Protein AF-A0A931YVM3-F1 (afdb_monomer_lite)

Secondary structure (DSSP, 8-state):
--------PPPP------STTHHHHHHHHHHHHHTT--HHHHHHHHHHHHHHHHH-TTS-HHHHHHHHHHHHHHHTT----------PPP-

pLDDT: mean 88.61, std 12.61, range [49.84, 97.62]

Foldseek 3Di:
DDDDDDDDDDDDDDDDDDPVCPVVLVVLCVVCVVVVHDSVRSVVVVVVLVVVCVVPVVDDSVNVVVVVVVVVCVVVVVDDDDDDDDPDPDD

Radius of gyration: 20.49 Å; chains: 1; bounding box: 49×57×48 Å

Sequence (91 aa):
MPATVKKKQLTPVPVRFGREERGLFRLLQARATASDRSLSGQLKHYARLAIIAEDNPDLPLSMIHGILEAKAELRAGLGQPYQWGVIEPPA

Structure (mmCIF, N/CA/C/O backbone):
data_AF-A0A931YVM3-F1
#
_entry.id   AF-A0A931YVM3-F1
#
loop_
_atom_site.group_PDB
_atom_site.id
_atom_site.type_symbol
_atom_site.label_atom_id
_atom_site.label_alt_id
_atom_site.label_comp_id
_atom_site.label_asym_id
_atom_site.label_entity_id
_atom_site.label_seq_id
_atom_site.pdbx_PDB_ins_code
_atom_site.Cartn_x
_atom_site.Cartn_y
_atom_site.Cartn_z
_atom_site.occupancy
_atom_site.B_iso_or_equiv
_atom_site.auth_seq_id
_atom_site.auth_comp_id
_atom_site.auth_asym_id
_atom_site.auth_atom_id
_atom_site.pdbx_PDB_model_num
ATOM 1 N N . MET A 1 1 ? -0.262 37.405 12.819 1.00 49.84 1 MET A N 1
ATOM 2 C CA . MET A 1 1 ? 0.548 37.225 11.593 1.00 49.84 1 MET A CA 1
ATOM 3 C C . MET A 1 1 ? 0.486 35.758 11.192 1.00 49.84 1 MET A C 1
ATOM 5 O O . MET A 1 1 ? 0.735 34.936 12.067 1.00 49.84 1 MET A O 1
ATOM 9 N N . PRO A 1 2 ? 0.103 35.388 9.957 1.00 53.56 2 PRO A N 1
ATOM 10 C CA . PRO A 1 2 ? 0.079 33.982 9.567 1.00 53.56 2 PRO A CA 1
ATOM 11 C C . PRO A 1 2 ? 1.516 33.463 9.424 1.00 53.56 2 PRO A C 1
ATOM 13 O O . PRO A 1 2 ? 2.320 34.027 8.685 1.00 53.56 2 PRO A O 1
ATOM 16 N N . ALA A 1 3 ? 1.847 32.411 10.171 1.00 56.03 3 ALA A N 1
ATOM 17 C CA . ALA A 1 3 ? 3.147 31.758 10.110 1.00 56.03 3 ALA A CA 1
ATOM 18 C C . ALA A 1 3 ? 3.328 31.067 8.749 1.00 56.03 3 ALA A C 1
ATOM 20 O O . ALA A 1 3 ? 2.551 30.190 8.370 1.00 56.03 3 ALA A O 1
ATOM 21 N N . THR A 1 4 ? 4.365 31.454 8.009 1.00 55.66 4 THR A N 1
ATOM 22 C CA . THR A 1 4 ? 4.739 30.837 6.735 1.00 55.66 4 THR A CA 1
ATOM 23 C C . THR A 1 4 ? 5.170 29.389 6.975 1.00 55.66 4 THR A C 1
ATOM 25 O O . THR A 1 4 ? 6.265 29.126 7.475 1.00 55.66 4 THR A O 1
ATOM 28 N N . VAL A 1 5 ? 4.313 28.427 6.628 1.00 61.50 5 VAL A N 1
ATOM 29 C CA . VAL A 1 5 ? 4.630 26.995 6.712 1.00 61.50 5 VAL A CA 1
ATOM 30 C C . VAL A 1 5 ? 5.751 26.689 5.716 1.00 61.50 5 VAL A C 1
ATOM 32 O O . VAL A 1 5 ? 5.543 26.700 4.502 1.00 61.50 5 VAL A O 1
ATOM 35 N N . LYS A 1 6 ? 6.965 26.430 6.220 1.00 55.06 6 LYS A N 1
ATOM 36 C CA . LYS A 1 6 ? 8.102 25.993 5.398 1.00 55.06 6 LYS A CA 1
ATOM 37 C C . LYS A 1 6 ? 7.732 24.674 4.712 1.00 55.06 6 LYS A C 1
ATOM 39 O O . LYS A 1 6 ? 7.604 23.643 5.370 1.00 55.06 6 LYS A O 1
ATOM 44 N N . LYS A 1 7 ? 7.544 24.702 3.389 1.00 60.06 7 LYS A N 1
ATOM 45 C CA . LYS A 1 7 ? 7.283 23.498 2.587 1.00 60.06 7 LYS A CA 1
ATOM 46 C C . LYS A 1 7 ? 8.457 22.529 2.763 1.00 60.06 7 LYS A C 1
ATOM 48 O O . LYS A 1 7 ? 9.593 22.868 2.443 1.00 60.06 7 LYS A O 1
ATOM 53 N N . LYS A 1 8 ? 8.178 21.341 3.305 1.00 59.62 8 LYS A N 1
ATOM 54 C CA . LYS A 1 8 ? 9.165 20.279 3.550 1.00 59.62 8 LYS A CA 1
ATOM 55 C C . LYS A 1 8 ? 9.821 19.908 2.213 1.00 59.62 8 LYS A C 1
ATOM 57 O O . LYS A 1 8 ? 9.127 19.447 1.308 1.00 59.62 8 LYS A O 1
ATOM 62 N N . GLN A 1 9 ? 11.122 20.166 2.064 1.00 66.19 9 GLN A N 1
ATOM 63 C CA . GLN A 1 9 ? 11.873 19.827 0.850 1.00 66.19 9 GLN A CA 1
ATOM 64 C C . GLN A 1 9 ? 11.812 18.312 0.621 1.00 66.19 9 GLN A C 1
ATOM 66 O O . GLN A 1 9 ? 12.174 17.525 1.493 1.00 66.19 9 GLN A O 1
ATOM 71 N N . LEU A 1 10 ? 11.294 17.909 -0.537 1.00 72.50 10 LEU A N 1
ATOM 72 C CA . LEU A 1 10 ? 11.206 16.513 -0.954 1.00 72.50 10 LEU A CA 1
ATOM 73 C C . LEU A 1 10 ? 12.498 16.142 -1.681 1.00 72.50 10 LEU A C 1
ATOM 75 O O . LEU A 1 10 ? 12.826 16.774 -2.682 1.00 72.50 10 LEU A O 1
ATOM 79 N N . THR A 1 11 ? 13.202 15.109 -1.221 1.00 77.19 11 THR A N 1
ATOM 80 C CA . THR A 1 11 ? 14.363 14.567 -1.939 1.00 77.19 11 THR A CA 1
ATOM 81 C C . THR A 1 11 ? 13.876 13.795 -3.172 1.00 77.19 11 THR A C 1
ATOM 83 O O . THR A 1 11 ? 13.145 12.810 -3.013 1.00 77.19 11 THR A O 1
ATOM 86 N N . PRO A 1 12 ? 14.213 14.219 -4.405 1.00 79.62 12 PRO A N 1
ATOM 87 C CA . PRO A 1 12 ? 13.802 13.501 -5.603 1.00 79.62 12 PRO A CA 1
ATOM 88 C C . PRO A 1 12 ? 14.621 12.213 -5.737 1.00 79.62 12 PRO A C 1
ATOM 90 O O . PRO A 1 12 ? 15.845 12.256 -5.822 1.00 79.62 12 PRO A O 1
ATOM 93 N N . VAL A 1 13 ? 13.940 11.066 -5.772 1.00 85.56 13 VAL A N 1
ATOM 94 C CA . VAL A 1 13 ? 14.565 9.759 -6.021 1.00 85.56 13 VAL A CA 1
ATOM 95 C C . VAL A 1 13 ? 14.182 9.309 -7.432 1.00 85.56 13 VAL A C 1
ATOM 97 O O . VAL A 1 13 ? 13.008 9.005 -7.665 1.00 85.56 13 VAL A O 1
ATOM 100 N N . PRO A 1 14 ? 15.120 9.306 -8.396 1.00 87.00 14 PRO A N 1
ATOM 101 C CA . PRO A 1 14 ? 14.837 8.847 -9.748 1.00 87.00 14 PRO A CA 1
ATOM 102 C C . PRO A 1 14 ? 14.738 7.318 -9.782 1.00 87.00 14 PRO A C 1
ATOM 104 O O . PRO A 1 14 ? 15.636 6.621 -9.319 1.00 87.00 14 PRO A O 1
ATOM 107 N N . VAL A 1 15 ? 13.664 6.800 -10.378 1.00 90.38 15 VAL A N 1
ATOM 108 C CA . VAL A 1 15 ? 13.471 5.364 -10.629 1.00 90.38 15 VAL A CA 1
ATOM 109 C C . VAL A 1 15 ? 13.579 5.130 -12.130 1.00 90.38 15 VAL A C 1
ATOM 111 O O . VAL A 1 15 ? 12.918 5.814 -12.913 1.00 90.38 15 VAL A O 1
ATOM 114 N N . ARG A 1 16 ? 14.449 4.204 -12.536 1.00 92.19 16 ARG A N 1
ATOM 115 C CA . ARG A 1 16 ? 14.701 3.879 -13.945 1.00 92.19 16 ARG A CA 1
ATOM 116 C C . ARG A 1 16 ? 14.008 2.567 -14.291 1.00 92.19 16 ARG A C 1
ATOM 118 O O . ARG A 1 16 ? 14.096 1.626 -13.518 1.00 92.19 16 ARG A O 1
ATOM 125 N N . PHE A 1 17 ? 13.373 2.526 -15.457 1.00 92.00 17 PHE A N 1
ATOM 126 C CA . PHE A 1 17 ? 12.789 1.314 -16.026 1.00 92.00 17 PHE A CA 1
ATOM 127 C C . PHE A 1 17 ? 13.608 0.903 -17.249 1.00 92.00 17 PHE A C 1
ATOM 129 O O . PHE A 1 17 ? 13.827 1.709 -18.159 1.00 92.00 17 PHE A O 1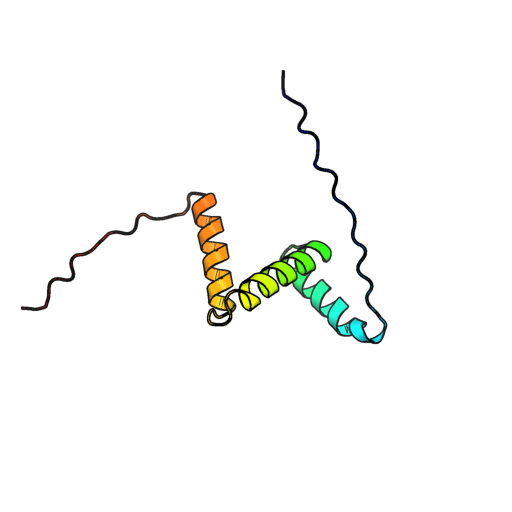
ATOM 136 N N . GLY A 1 18 ? 14.087 -0.336 -17.252 1.00 92.81 18 GLY A N 1
ATOM 137 C CA . GLY A 1 18 ? 14.817 -0.940 -18.355 1.00 92.81 18 GLY A CA 1
ATOM 138 C C . GLY A 1 18 ? 13.925 -1.269 -19.554 1.00 92.81 18 GLY A C 1
ATOM 139 O O . GLY A 1 18 ? 12.705 -1.089 -19.549 1.00 92.81 18 GLY A O 1
ATOM 140 N N . ARG A 1 19 ? 14.543 -1.782 -20.627 1.00 92.00 19 ARG A N 1
ATOM 141 C CA . ARG A 1 19 ? 13.806 -2.187 -21.840 1.00 92.00 19 ARG A CA 1
ATOM 142 C C . ARG A 1 19 ? 12.843 -3.348 -21.582 1.00 92.00 19 ARG A C 1
ATOM 144 O O . ARG A 1 19 ? 11.783 -3.378 -22.202 1.00 92.00 19 ARG A O 1
ATOM 151 N 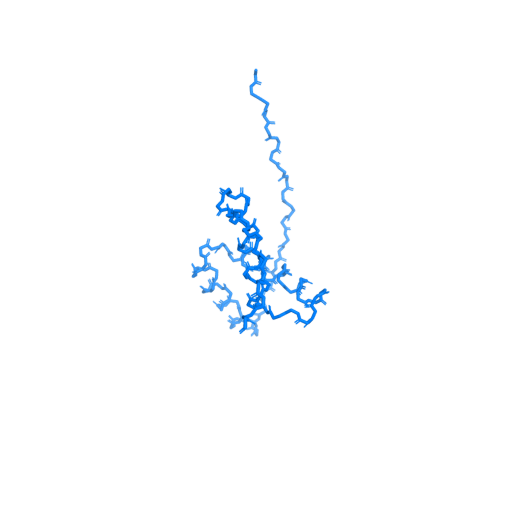N . GLU A 1 20 ? 13.193 -4.251 -20.676 1.00 94.31 20 GLU A N 1
ATOM 152 C CA . GLU A 1 20 ? 12.400 -5.447 -20.365 1.00 94.31 20 GLU A CA 1
ATOM 153 C C . GLU A 1 20 ? 11.192 -5.126 -19.474 1.00 94.31 20 GLU A C 1
ATOM 155 O O . GLU A 1 20 ? 10.128 -5.722 -19.596 1.00 94.31 20 GLU A O 1
ATOM 160 N N . GLU A 1 21 ? 11.295 -4.071 -18.668 1.00 93.88 21 GLU A N 1
ATOM 161 C CA . GLU A 1 21 ? 10.252 -3.641 -17.733 1.00 93.88 21 GLU A CA 1
ATOM 162 C C . GLU A 1 21 ? 9.215 -2.711 -18.382 1.00 93.88 21 GLU A C 1
ATOM 164 O O . GLU A 1 21 ? 8.337 -2.179 -17.703 1.00 93.88 21 GLU A O 1
ATOM 169 N N . ARG A 1 22 ? 9.268 -2.506 -19.707 1.00 93.50 22 ARG A N 1
ATOM 170 C CA . ARG A 1 22 ? 8.310 -1.647 -20.430 1.00 93.50 22 ARG A CA 1
ATOM 171 C C . ARG A 1 22 ? 6.858 -2.048 -20.176 1.00 93.50 22 ARG A C 1
ATOM 173 O O . ARG A 1 22 ? 5.998 -1.173 -20.083 1.00 93.50 22 ARG A O 1
ATOM 180 N N . GLY A 1 23 ? 6.589 -3.352 -20.076 1.00 96.00 23 GLY A N 1
ATOM 181 C CA . GLY A 1 23 ? 5.261 -3.869 -19.744 1.00 96.00 23 GLY A CA 1
ATOM 182 C C . GLY A 1 23 ? 4.812 -3.420 -18.354 1.00 96.00 23 GLY A C 1
ATOM 183 O O . GLY A 1 23 ? 3.735 -2.842 -18.210 1.00 96.00 23 GLY A O 1
ATOM 184 N N . LEU A 1 24 ? 5.680 -3.595 -17.353 1.00 95.00 24 LEU A N 1
ATOM 185 C CA . LEU A 1 24 ? 5.435 -3.159 -15.979 1.00 95.00 24 LEU A CA 1
ATOM 186 C C . LEU A 1 24 ? 5.230 -1.642 -15.893 1.00 95.00 24 LEU A C 1
ATOM 188 O O . LEU A 1 24 ? 4.281 -1.188 -15.260 1.00 95.00 24 LEU A O 1
ATOM 192 N N . PHE A 1 25 ? 6.067 -0.856 -16.572 1.00 96.00 25 PHE A N 1
ATOM 193 C CA . PHE A 1 25 ? 5.942 0.600 -16.612 1.00 96.00 25 PHE A CA 1
ATOM 194 C C . PHE A 1 25 ? 4.572 1.044 -17.144 1.00 96.00 25 PHE A C 1
ATOM 196 O O . PHE A 1 25 ? 3.897 1.858 -16.512 1.00 96.00 25 PHE A O 1
ATOM 203 N N . ARG A 1 26 ? 4.124 0.475 -18.273 1.00 96.88 26 ARG A N 1
ATOM 204 C CA . ARG A 1 26 ? 2.802 0.779 -18.849 1.00 96.88 26 ARG A CA 1
ATOM 205 C C . ARG A 1 26 ? 1.666 0.373 -17.915 1.00 96.88 26 ARG A C 1
ATOM 207 O O . ARG A 1 26 ? 0.708 1.126 -17.763 1.00 96.88 26 ARG A O 1
ATOM 214 N N . LEU A 1 27 ? 1.783 -0.785 -17.266 1.00 97.12 27 LEU A N 1
ATOM 215 C CA . LEU A 1 27 ? 0.796 -1.254 -16.297 1.00 97.12 27 LEU A CA 1
ATOM 216 C C . LEU A 1 27 ? 0.704 -0.312 -15.090 1.00 97.12 27 LEU A C 1
ATOM 218 O O . LEU A 1 27 ? -0.397 0.061 -14.685 1.00 97.12 27 LEU A O 1
ATOM 222 N N . LEU A 1 28 ? 1.844 0.116 -14.540 1.00 96.81 28 LEU A N 1
ATOM 223 C CA . LEU A 1 28 ? 1.890 1.088 -13.448 1.00 96.81 28 LEU A CA 1
ATOM 224 C C . LEU A 1 28 ? 1.270 2.423 -13.858 1.00 96.81 28 LEU A C 1
ATOM 226 O O . LEU A 1 28 ? 0.519 2.999 -13.076 1.00 96.81 28 LEU A O 1
ATOM 230 N N . GLN A 1 29 ? 1.539 2.890 -15.079 1.00 96.44 29 GLN A N 1
ATOM 231 C CA . GLN A 1 29 ? 0.958 4.121 -15.608 1.00 96.44 29 GLN A CA 1
ATOM 232 C C . GLN A 1 29 ? -0.568 4.024 -15.712 1.00 96.44 29 GLN A C 1
ATOM 234 O O . GLN A 1 29 ? -1.261 4.895 -15.194 1.00 96.44 29 GLN A O 1
ATOM 239 N N . ALA A 1 30 ? -1.095 2.942 -16.293 1.00 97.62 30 ALA A N 1
ATOM 240 C CA . ALA A 1 30 ? -2.537 2.730 -16.414 1.00 97.62 30 ALA A CA 1
ATOM 241 C C . ALA A 1 30 ? -3.231 2.673 -15.043 1.00 97.62 30 ALA A C 1
ATOM 243 O O . ALA A 1 30 ? -4.259 3.315 -14.837 1.00 97.62 30 ALA A O 1
ATOM 244 N N . ARG A 1 31 ? -2.646 1.954 -14.075 1.00 97.06 3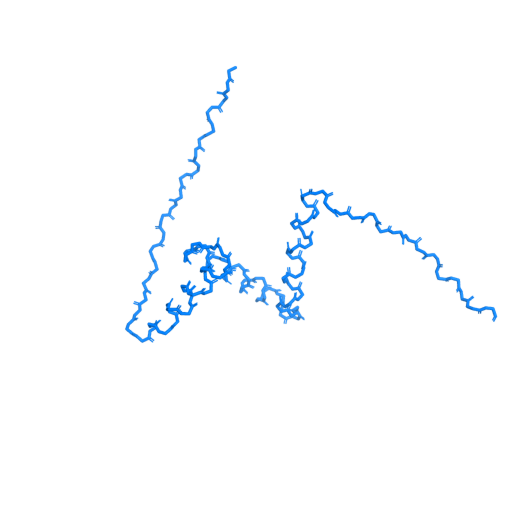1 ARG A N 1
ATOM 245 C CA . ARG A 1 31 ? -3.197 1.863 -12.714 1.00 97.06 31 ARG A CA 1
ATOM 246 C C . ARG A 1 31 ? -3.107 3.177 -11.945 1.00 97.06 31 ARG A C 1
ATOM 248 O O . ARG A 1 31 ? -4.004 3.469 -11.159 1.00 97.06 31 ARG A O 1
ATOM 255 N N . ALA A 1 32 ? -2.047 3.953 -12.163 1.00 96.88 32 ALA A N 1
ATOM 256 C CA . ALA A 1 32 ? -1.914 5.284 -11.586 1.00 96.88 32 ALA A CA 1
ATOM 257 C C . ALA A 1 32 ? -3.045 6.194 -12.084 1.00 96.88 32 ALA A C 1
ATOM 259 O O . ALA A 1 32 ? -3.744 6.780 -11.262 1.00 96.88 32 ALA A O 1
ATOM 260 N N . THR A 1 33 ? -3.291 6.218 -13.400 1.00 96.62 33 THR A N 1
ATOM 261 C CA . THR A 1 33 ? -4.409 6.957 -14.003 1.00 96.62 33 THR A CA 1
ATOM 262 C C . THR A 1 33 ? -5.760 6.494 -13.462 1.00 96.62 33 THR A C 1
ATOM 264 O O . THR A 1 33 ? -6.545 7.326 -13.035 1.00 96.62 33 THR A O 1
ATOM 267 N N . ALA A 1 34 ? -6.013 5.183 -13.403 1.00 97.06 34 ALA A N 1
ATOM 268 C CA . ALA A 1 34 ? -7.275 4.639 -12.891 1.00 97.06 34 ALA A CA 1
ATOM 269 C C . ALA A 1 34 ? -7.525 4.934 -11.399 1.00 97.06 34 ALA A C 1
ATOM 271 O O . ALA A 1 34 ? -8.657 4.845 -10.941 1.00 97.06 34 ALA A O 1
ATOM 272 N N . SER A 1 35 ? -6.473 5.247 -10.637 1.00 92.81 35 SER A N 1
ATOM 273 C CA . SER A 1 35 ? -6.558 5.553 -9.203 1.00 92.81 35 SER A CA 1
ATOM 274 C C . SER A 1 35 ? -6.432 7.050 -8.898 1.00 92.81 35 SER A C 1
ATOM 276 O O . SER A 1 35 ? -6.200 7.393 -7.739 1.00 92.81 35 SER A O 1
ATOM 278 N N . ASP A 1 36 ? -6.468 7.920 -9.915 1.00 96.06 36 ASP A N 1
ATOM 279 C CA . ASP A 1 36 ? -6.223 9.366 -9.798 1.00 96.06 36 ASP A CA 1
ATOM 280 C C . ASP A 1 36 ? -4.906 9.715 -9.071 1.00 96.06 36 ASP A C 1
ATOM 282 O O . ASP A 1 36 ? -4.808 10.654 -8.277 1.00 96.06 36 ASP A O 1
ATOM 286 N N . ARG A 1 37 ? -3.842 8.940 -9.332 1.00 92.62 37 ARG A N 1
ATOM 287 C CA . ARG A 1 37 ? -2.501 9.145 -8.759 1.00 92.62 37 ARG A CA 1
ATOM 288 C C . ARG A 1 37 ? -1.471 9.449 -9.837 1.00 92.62 37 ARG A C 1
ATOM 290 O O . ARG A 1 37 ? -1.536 8.969 -10.964 1.00 92.62 37 ARG A O 1
ATOM 297 N N . SER A 1 38 ? -0.430 10.190 -9.458 1.00 95.19 38 SER A N 1
ATOM 298 C CA . SER A 1 38 ? 0.787 10.262 -10.269 1.00 95.19 38 SER A CA 1
ATOM 299 C C . SER A 1 38 ? 1.504 8.907 -10.282 1.00 95.19 38 SER A C 1
ATOM 301 O O . SER A 1 38 ? 1.371 8.119 -9.344 1.00 95.19 38 SER A O 1
ATOM 303 N N . LEU A 1 39 ? 2.335 8.649 -11.297 1.00 94.50 39 LEU A N 1
ATOM 304 C CA . LEU A 1 39 ? 3.122 7.409 -11.376 1.00 94.50 39 LEU A CA 1
ATOM 305 C C . LEU A 1 39 ? 3.991 7.190 -10.124 1.00 94.50 39 LEU A C 1
ATOM 307 O O . LEU A 1 39 ? 4.032 6.096 -9.565 1.00 94.50 39 LEU A O 1
ATOM 311 N N . SER A 1 40 ? 4.652 8.247 -9.645 1.00 93.06 40 SER A N 1
ATOM 312 C CA . SER A 1 40 ? 5.452 8.190 -8.417 1.00 93.06 40 SER A CA 1
ATOM 313 C C . SER A 1 40 ? 4.588 7.982 -7.170 1.00 93.06 40 SER A C 1
ATOM 315 O O . SER A 1 40 ? 5.010 7.295 -6.240 1.00 93.06 40 SER A O 1
ATOM 317 N N . GLY A 1 41 ? 3.372 8.534 -7.146 1.00 94.12 41 GLY A N 1
ATOM 318 C CA . GLY A 1 41 ? 2.379 8.274 -6.107 1.00 94.12 41 GLY A CA 1
ATOM 319 C C . GLY A 1 41 ? 1.943 6.811 -6.082 1.00 94.12 41 GLY A C 1
ATOM 320 O O . GLY A 1 41 ? 1.906 6.209 -5.011 1.00 94.12 41 GLY A O 1
ATOM 321 N N . GLN A 1 42 ? 1.699 6.221 -7.252 1.00 96.00 42 GLN A N 1
ATOM 322 C CA . GLN A 1 42 ? 1.332 4.814 -7.380 1.00 96.00 42 GLN A CA 1
ATOM 323 C C . GLN A 1 42 ? 2.469 3.886 -6.943 1.00 96.00 42 GLN A C 1
ATOM 325 O O . GLN A 1 42 ? 2.228 2.927 -6.213 1.00 96.00 42 GLN A O 1
ATOM 330 N N . LEU A 1 43 ? 3.715 4.206 -7.301 1.00 95.31 43 LEU A N 1
ATOM 331 C CA . LEU A 1 43 ? 4.876 3.437 -6.854 1.00 95.31 43 LEU A CA 1
ATOM 332 C C . LEU A 1 43 ? 5.029 3.479 -5.327 1.00 95.31 43 LEU A C 1
ATOM 334 O O . LEU A 1 43 ? 5.199 2.445 -4.690 1.00 95.31 43 LEU A O 1
ATOM 338 N N . LYS A 1 44 ? 4.898 4.667 -4.720 1.00 94.50 44 LYS A N 1
ATOM 339 C CA . LYS A 1 44 ? 4.920 4.821 -3.255 1.00 94.50 44 LYS A CA 1
ATOM 340 C C . LYS A 1 44 ? 3.774 4.075 -2.578 1.00 94.50 44 LYS A C 1
ATOM 342 O O . LYS A 1 44 ? 3.962 3.543 -1.489 1.00 94.50 44 LYS A O 1
ATOM 347 N N . HIS A 1 45 ? 2.592 4.066 -3.190 1.00 94.81 45 HIS A N 1
ATOM 348 C CA . HIS A 1 45 ? 1.444 3.331 -2.676 1.00 94.81 45 HIS A CA 1
ATOM 349 C C . HIS A 1 45 ? 1.726 1.827 -2.645 1.00 94.81 45 HIS A C 1
ATOM 351 O O . HIS A 1 45 ? 1.570 1.217 -1.591 1.00 94.81 45 HIS A O 1
ATOM 357 N N . TYR A 1 46 ? 2.232 1.255 -3.742 1.00 95.75 46 TYR A N 1
ATOM 358 C CA . TYR A 1 46 ? 2.601 -0.160 -3.770 1.00 95.75 46 TYR A CA 1
ATOM 359 C C . TYR A 1 46 ? 3.755 -0.503 -2.837 1.00 95.75 46 TYR A C 1
ATOM 361 O O . TYR A 1 46 ? 3.663 -1.507 -2.144 1.00 95.75 46 TYR A O 1
ATOM 369 N N . ALA A 1 47 ? 4.779 0.345 -2.733 1.00 95.75 47 ALA A N 1
ATOM 370 C CA . ALA A 1 47 ? 5.863 0.132 -1.777 1.00 95.75 47 ALA A CA 1
ATOM 371 C C . ALA A 1 47 ? 5.350 0.093 -0.327 1.00 95.75 47 ALA A C 1
ATOM 373 O O . ALA A 1 47 ? 5.745 -0.772 0.444 1.00 95.75 47 ALA A O 1
ATOM 374 N N . ARG A 1 48 ? 4.425 0.990 0.047 1.00 95.56 48 ARG A N 1
ATOM 375 C CA . ARG A 1 48 ? 3.805 0.953 1.383 1.00 95.56 48 ARG A CA 1
ATOM 376 C C . ARG A 1 48 ? 2.999 -0.320 1.613 1.00 95.56 48 ARG A C 1
ATOM 378 O O . ARG A 1 48 ? 3.072 -0.865 2.704 1.00 95.56 48 ARG A O 1
ATOM 385 N N . LEU A 1 49 ? 2.228 -0.765 0.620 1.00 96.25 49 LEU A N 1
ATOM 386 C CA . LEU A 1 49 ? 1.459 -2.004 0.736 1.00 96.25 49 LEU A CA 1
ATOM 387 C C . LEU A 1 49 ? 2.366 -3.228 0.854 1.00 96.25 49 LEU A C 1
ATOM 389 O O . LEU A 1 49 ? 2.075 -4.089 1.671 1.00 96.25 49 LEU A O 1
ATOM 393 N N . ALA A 1 50 ? 3.456 -3.280 0.086 1.00 96.06 50 ALA A N 1
ATOM 394 C CA . ALA A 1 50 ? 4.43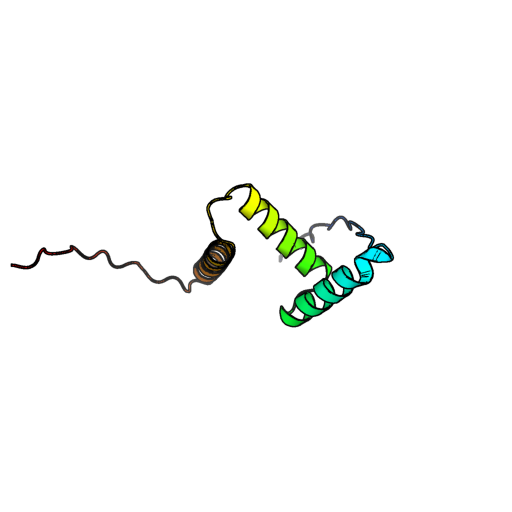5 -4.359 0.156 1.00 96.06 50 ALA A CA 1
ATOM 395 C C . ALA A 1 50 ? 5.050 -4.461 1.556 1.00 96.06 50 ALA A C 1
ATOM 397 O O . ALA A 1 50 ? 4.994 -5.528 2.145 1.00 96.06 50 ALA A O 1
ATOM 398 N N . ILE A 1 51 ? 5.508 -3.341 2.131 1.00 97.50 51 ILE A N 1
ATOM 399 C CA . ILE A 1 51 ? 6.058 -3.317 3.499 1.00 97.50 51 ILE A CA 1
ATOM 400 C C . ILE A 1 51 ? 5.023 -3.819 4.517 1.00 97.50 51 ILE A C 1
ATOM 402 O O . ILE A 1 51 ? 5.335 -4.666 5.341 1.00 97.50 51 ILE A O 1
ATOM 406 N N . ILE A 1 52 ? 3.770 -3.349 4.438 1.00 96.88 52 ILE A N 1
ATOM 407 C CA . ILE A 1 52 ? 2.715 -3.798 5.363 1.00 96.88 52 ILE A CA 1
ATOM 408 C C . ILE A 1 52 ? 2.443 -5.299 5.206 1.00 96.88 52 ILE A C 1
ATOM 410 O O . ILE A 1 52 ? 2.254 -5.979 6.208 1.00 96.88 52 ILE A O 1
ATOM 414 N N . ALA A 1 53 ? 2.407 -5.810 3.975 1.00 96.81 53 ALA A N 1
ATOM 415 C CA . ALA A 1 53 ? 2.169 -7.225 3.708 1.00 96.81 53 ALA A CA 1
ATOM 416 C C . ALA A 1 53 ? 3.353 -8.112 4.134 1.00 96.81 53 ALA A C 1
ATOM 418 O O . ALA A 1 53 ? 3.135 -9.215 4.617 1.00 96.81 53 ALA A O 1
ATOM 419 N N . GLU A 1 54 ? 4.591 -7.634 3.991 1.00 96.81 54 GLU A N 1
ATOM 420 C CA . GLU A 1 54 ? 5.792 -8.324 4.480 1.00 96.81 54 GLU A CA 1
ATOM 421 C C . GLU A 1 54 ? 5.811 -8.393 6.012 1.00 96.81 54 GLU A C 1
ATOM 423 O O . GLU A 1 54 ? 6.083 -9.453 6.572 1.00 96.81 54 GLU A O 1
ATOM 428 N N . ASP A 1 55 ? 5.453 -7.295 6.684 1.00 97.31 55 ASP A N 1
ATOM 429 C CA . ASP A 1 55 ? 5.356 -7.234 8.147 1.00 97.31 55 ASP A CA 1
ATOM 430 C C . ASP A 1 55 ? 4.171 -8.052 8.702 1.00 97.31 55 ASP A C 1
ATOM 432 O O . ASP A 1 55 ? 4.173 -8.424 9.875 1.00 97.31 55 ASP A O 1
ATOM 436 N N . ASN A 1 56 ? 3.141 -8.305 7.884 1.00 96.12 56 ASN A N 1
ATOM 437 C CA . ASN A 1 56 ? 1.890 -8.962 8.278 1.00 96.12 56 ASN A CA 1
ATOM 438 C C . ASN A 1 56 ? 1.464 -10.012 7.226 1.00 96.12 56 ASN A C 1
ATOM 440 O O . ASN A 1 56 ? 0.488 -9.798 6.496 1.00 96.12 56 ASN A O 1
ATOM 444 N N . PRO A 1 57 ? 2.194 -11.135 7.105 1.00 94.31 57 PRO A N 1
ATOM 445 C CA . PRO A 1 57 ? 2.031 -12.087 6.001 1.00 94.31 57 PRO A CA 1
ATOM 446 C C . PRO A 1 57 ? 0.705 -12.861 6.032 1.00 94.31 57 PRO A C 1
ATOM 448 O O . PRO A 1 57 ? 0.279 -13.413 5.019 1.00 94.31 57 PRO A O 1
ATOM 451 N N . ASP A 1 58 ? 0.057 -12.922 7.190 1.00 97.06 58 ASP A N 1
ATOM 452 C CA . ASP A 1 58 ? -1.233 -13.565 7.422 1.00 97.06 58 ASP A CA 1
ATOM 453 C C . ASP A 1 58 ? -2.422 -12.693 6.997 1.00 97.06 58 ASP A C 1
ATOM 455 O O . ASP A 1 58 ? -3.520 -13.215 6.794 1.00 97.06 58 ASP A O 1
ATOM 459 N N . LEU A 1 59 ? -2.216 -11.383 6.812 1.00 95.75 59 LEU A N 1
ATOM 460 C CA . LEU A 1 59 ? -3.265 -10.467 6.382 1.00 95.75 59 LEU A CA 1
ATOM 461 C C . LEU A 1 59 ? -3.385 -10.430 4.848 1.00 95.75 59 LEU A C 1
ATOM 463 O O . LEU A 1 59 ? -2.469 -9.978 4.156 1.00 95.75 59 LEU A O 1
ATOM 467 N N . PRO A 1 60 ? -4.550 -10.795 4.276 1.00 96.25 60 PRO A N 1
ATOM 468 C CA . PRO A 1 60 ? -4.787 -10.636 2.848 1.00 96.25 60 PRO A CA 1
ATOM 469 C C . PRO A 1 60 ? -4.746 -9.163 2.427 1.00 96.25 60 PRO A C 1
ATOM 471 O O . PRO A 1 60 ? -5.227 -8.280 3.140 1.00 96.25 60 PRO A O 1
ATOM 474 N N . LEU A 1 61 ? -4.277 -8.893 1.205 1.00 93.69 61 LEU A N 1
ATOM 475 C CA . LEU A 1 61 ? -4.224 -7.531 0.653 1.00 93.69 61 LEU A CA 1
ATOM 476 C C . LEU A 1 61 ? -5.575 -6.802 0.701 1.00 93.69 61 LEU A C 1
ATOM 478 O O . LEU A 1 61 ? -5.610 -5.604 0.975 1.00 93.69 61 LEU A O 1
ATOM 482 N N . SER A 1 62 ? -6.686 -7.504 0.462 1.00 95.94 62 SER A N 1
ATOM 483 C CA . SER A 1 62 ? -8.034 -6.930 0.565 1.00 95.94 62 SER A CA 1
ATOM 484 C C . SER A 1 62 ? -8.340 -6.416 1.974 1.00 95.94 62 SER A C 1
ATOM 486 O O . SER A 1 62 ? -8.894 -5.329 2.122 1.00 95.94 62 SER A O 1
ATOM 488 N N . MET A 1 63 ? -7.923 -7.152 3.007 1.00 97.00 63 MET A N 1
ATOM 489 C CA . MET A 1 63 ? -8.081 -6.748 4.401 1.00 97.00 63 MET A CA 1
ATOM 490 C C . MET A 1 63 ? -7.205 -5.536 4.726 1.00 97.00 63 MET A C 1
ATOM 492 O O . MET A 1 63 ? -7.686 -4.579 5.329 1.00 97.00 63 MET A O 1
ATOM 496 N N . ILE A 1 64 ? -5.949 -5.527 4.262 1.00 96.69 64 ILE A N 1
ATOM 497 C CA . ILE A 1 64 ? -5.048 -4.372 4.408 1.00 96.69 64 ILE A CA 1
ATOM 498 C C . ILE A 1 64 ? -5.684 -3.122 3.783 1.00 96.69 64 ILE A C 1
ATOM 500 O O . ILE A 1 64 ? -5.700 -2.060 4.407 1.00 96.69 64 ILE A O 1
ATOM 504 N N . HIS A 1 65 ? -6.246 -3.243 2.578 1.00 94.94 65 HIS A N 1
ATOM 505 C CA . HIS A 1 65 ? -6.955 -2.148 1.918 1.00 94.94 65 HIS A CA 1
ATOM 506 C C . HIS A 1 65 ? -8.137 -1.637 2.745 1.00 94.94 65 HIS A C 1
ATOM 508 O O . HIS A 1 65 ? -8.191 -0.436 3.012 1.00 94.94 65 HIS A O 1
ATOM 514 N N . GLY A 1 66 ? -9.014 -2.532 3.207 1.00 96.44 66 GLY A N 1
ATOM 515 C CA . GLY A 1 66 ? -10.166 -2.160 4.031 1.00 96.44 66 GLY A CA 1
ATOM 516 C C . GLY A 1 66 ? -9.761 -1.470 5.336 1.00 96.44 66 GLY A C 1
ATOM 517 O O . GLY A 1 66 ? -10.347 -0.462 5.713 1.00 96.44 66 GLY A O 1
ATOM 518 N N . ILE A 1 67 ? -8.693 -1.932 5.996 1.00 96.31 67 ILE A N 1
ATOM 519 C CA . ILE A 1 67 ? -8.167 -1.285 7.208 1.00 96.31 67 ILE A CA 1
ATOM 520 C C . ILE A 1 67 ? -7.649 0.126 6.900 1.00 96.31 67 ILE A C 1
ATOM 522 O O . ILE A 1 67 ? -7.869 1.056 7.678 1.00 96.31 67 ILE A O 1
ATOM 526 N N . LEU A 1 68 ? -6.930 0.314 5.790 1.00 95.50 68 LEU A N 1
ATOM 527 C CA . LEU A 1 68 ? -6.413 1.630 5.406 1.00 95.50 68 LEU A CA 1
ATOM 528 C C . LEU A 1 68 ? -7.537 2.614 5.059 1.00 95.50 68 LEU A C 1
ATOM 530 O O . LEU A 1 68 ? -7.438 3.784 5.436 1.00 95.50 68 LEU A O 1
ATOM 534 N N . GLU A 1 69 ? -8.579 2.142 4.379 1.00 95.50 69 GLU A N 1
ATOM 535 C CA . GLU A 1 69 ? -9.790 2.906 4.074 1.00 95.50 69 GLU A CA 1
ATOM 536 C C . GLU A 1 69 ? -10.537 3.286 5.354 1.00 95.50 69 GLU A C 1
ATOM 538 O O . GLU A 1 69 ? -10.687 4.475 5.627 1.00 95.50 69 GLU A O 1
ATOM 543 N N . ALA A 1 70 ? -10.832 2.316 6.224 1.00 96.00 70 ALA A N 1
ATOM 544 C CA . ALA A 1 70 ? -11.473 2.560 7.514 1.00 96.00 70 ALA A CA 1
ATOM 545 C C . ALA A 1 70 ? -10.685 3.571 8.366 1.00 96.00 70 ALA A C 1
ATOM 547 O O . ALA A 1 70 ? -11.247 4.480 8.974 1.00 96.00 70 ALA A O 1
ATOM 548 N N . LYS A 1 71 ? -9.346 3.495 8.378 1.00 96.12 71 LYS A N 1
ATOM 549 C CA . LYS A 1 71 ? -8.505 4.492 9.066 1.00 96.12 71 LYS A CA 1
ATOM 550 C C . LYS A 1 71 ? -8.622 5.888 8.455 1.00 96.12 71 LYS A C 1
ATOM 552 O O . LYS A 1 71 ? -8.481 6.871 9.186 1.00 96.12 71 LYS A O 1
ATOM 557 N N . ALA A 1 72 ? -8.806 5.999 7.141 1.00 95.50 72 ALA A N 1
ATOM 558 C CA . ALA A 1 72 ? -9.018 7.279 6.474 1.00 95.50 72 ALA A CA 1
ATOM 559 C C . ALA A 1 72 ? -10.409 7.849 6.792 1.00 95.50 72 ALA A C 1
ATOM 561 O O . ALA A 1 72 ? -10.504 9.020 7.151 1.00 95.50 72 ALA A O 1
ATOM 562 N N . GLU A 1 73 ? -11.449 7.018 6.759 1.00 96.56 73 GLU A N 1
ATOM 563 C CA . GLU A 1 73 ? -12.821 7.372 7.140 1.00 96.56 73 GLU A CA 1
ATOM 564 C C . GLU A 1 73 ? -12.909 7.840 8.596 1.00 96.56 73 GLU A C 1
ATOM 566 O O . GLU A 1 73 ? -13.470 8.900 8.876 1.00 96.56 73 GLU A O 1
ATOM 571 N N . LEU A 1 74 ? -12.268 7.119 9.523 1.00 96.31 74 LEU A N 1
ATOM 572 C CA . LEU A 1 74 ? -12.173 7.518 10.929 1.00 96.31 74 LEU A CA 1
ATOM 573 C C . LEU A 1 74 ? -11.525 8.899 11.085 1.00 96.31 74 LEU A C 1
ATOM 575 O O . LEU A 1 74 ? -12.019 9.734 11.840 1.00 96.31 74 LEU A O 1
ATOM 579 N N . ARG A 1 75 ? -10.441 9.177 10.346 1.00 95.69 75 ARG A N 1
ATOM 580 C CA . ARG A 1 75 ? -9.786 10.500 10.347 1.00 95.69 75 ARG A CA 1
ATOM 581 C C . ARG A 1 75 ? -10.648 11.591 9.718 1.00 95.69 75 ARG A C 1
ATOM 583 O O . ARG A 1 75 ? -10.495 12.750 10.089 1.00 95.69 75 ARG A O 1
ATOM 590 N N . ALA A 1 76 ? -11.519 11.231 8.781 1.00 96.38 76 ALA A N 1
ATOM 591 C CA . ALA A 1 76 ? -12.502 12.128 8.186 1.00 96.38 76 ALA A CA 1
ATOM 592 C C . ALA A 1 76 ? -13.741 12.340 9.080 1.00 96.38 76 ALA A C 1
ATOM 594 O O . ALA A 1 76 ? -14.611 13.127 8.723 1.00 96.38 76 ALA A O 1
ATOM 595 N N . GLY A 1 77 ? -13.826 11.665 10.234 1.00 95.56 77 GLY A N 1
ATOM 596 C CA . GLY A 1 77 ? -14.966 11.761 11.148 1.00 95.56 77 GLY A CA 1
ATOM 597 C C . GLY A 1 77 ? -16.186 10.944 10.715 1.00 95.56 77 GLY A C 1
ATOM 598 O O . GLY A 1 77 ? -17.272 11.167 11.234 1.00 95.56 77 GLY A O 1
ATOM 599 N N . LEU A 1 78 ? -16.020 9.997 9.785 1.00 95.94 78 LEU A N 1
ATOM 600 C CA . LEU A 1 78 ? -17.097 9.136 9.273 1.00 95.94 78 LEU A CA 1
ATOM 601 C C . LEU A 1 78 ? -17.320 7.872 10.125 1.00 95.94 78 LEU A C 1
ATOM 603 O O . LEU A 1 78 ? -18.159 7.036 9.796 1.00 95.94 78 LEU A O 1
ATOM 607 N N . GLY A 1 79 ? -16.571 7.720 11.220 1.00 91.31 79 GLY A N 1
ATOM 608 C CA . GLY A 1 79 ? -16.694 6.591 12.137 1.00 91.31 79 GLY A CA 1
ATOM 609 C C . GLY A 1 79 ? -18.041 6.543 12.847 1.00 91.31 79 GLY A C 1
ATOM 610 O O . GLY A 1 79 ? -18.553 7.570 13.285 1.00 91.31 79 GLY A O 1
ATOM 611 N N . GLN A 1 80 ? -18.576 5.336 13.020 1.00 89.38 80 GLN A N 1
ATOM 612 C CA . GLN A 1 80 ? -19.769 5.098 13.827 1.00 89.38 80 GLN A CA 1
ATOM 613 C C . GLN A 1 80 ? -19.384 4.444 15.160 1.00 89.38 80 GLN A C 1
ATOM 615 O O . GLN A 1 80 ? -18.526 3.554 15.170 1.00 89.38 80 GLN A O 1
ATOM 620 N N . PRO A 1 81 ? -19.991 4.850 16.290 1.00 87.50 81 PRO A N 1
ATOM 621 C CA . PRO A 1 81 ? -19.786 4.169 17.560 1.00 87.50 81 PRO A CA 1
ATOM 622 C C . PRO A 1 81 ? -20.251 2.714 17.465 1.00 87.50 81 PRO A C 1
ATOM 624 O O . PRO A 1 81 ? -21.381 2.442 17.059 1.00 87.50 81 PRO A O 1
ATOM 627 N N . TYR A 1 82 ? -19.396 1.776 17.868 1.00 86.69 82 TYR A N 1
ATOM 628 C CA . TYR A 1 82 ? -19.797 0.379 17.991 1.00 86.69 82 TYR A CA 1
ATOM 629 C C . TYR A 1 82 ? -20.762 0.228 19.174 1.00 86.69 82 TYR A C 1
ATOM 631 O O . TYR A 1 82 ? -20.409 0.564 20.306 1.00 86.69 82 TYR A O 1
ATOM 639 N N . GLN A 1 83 ? -21.974 -0.270 18.925 1.00 84.69 83 GLN A N 1
ATOM 640 C CA . GLN A 1 83 ? -22.921 -0.580 19.994 1.00 84.69 83 GLN A CA 1
ATOM 641 C C . GLN A 1 83 ? -22.640 -1.981 20.529 1.00 84.69 83 GLN A C 1
ATOM 643 O O . GLN A 1 83 ? -22.786 -2.975 19.822 1.00 84.69 83 GLN A O 1
ATOM 648 N N . TRP A 1 84 ? -22.219 -2.052 21.789 1.00 85.38 84 TRP A N 1
ATOM 649 C CA . TRP A 1 84 ? -21.977 -3.323 22.457 1.00 85.38 84 TRP A CA 1
ATOM 650 C C . TRP A 1 84 ? -23.316 -3.982 22.813 1.00 85.38 84 TRP A C 1
ATOM 652 O O . TRP A 1 84 ? -24.061 -3.456 23.636 1.00 85.38 84 TRP A O 1
ATOM 662 N N . GLY A 1 85 ? -23.636 -5.113 22.184 1.00 81.19 85 GLY A N 1
ATOM 663 C CA . GLY A 1 85 ? -24.795 -5.934 22.537 1.00 81.19 85 GLY A CA 1
ATOM 664 C C . GLY A 1 85 ? -24.412 -7.047 23.512 1.00 81.19 85 GLY A C 1
ATOM 665 O O . GLY A 1 85 ? -23.371 -7.682 23.346 1.00 81.19 85 GLY A O 1
ATOM 666 N N . VAL A 1 86 ? -25.254 -7.309 24.515 1.00 75.06 86 VAL A N 1
ATOM 667 C CA . VAL A 1 86 ? -25.196 -8.559 25.286 1.00 75.06 86 VAL A CA 1
ATOM 668 C C . VAL A 1 86 ? -25.876 -9.625 24.431 1.00 75.06 86 VAL A C 1
ATOM 670 O O . VAL A 1 86 ? -27.037 -9.471 24.065 1.00 75.06 86 VAL A O 1
ATOM 673 N N . ILE A 1 87 ? -25.149 -10.679 24.061 1.00 73.94 87 ILE A N 1
ATOM 674 C CA . ILE A 1 87 ? -25.756 -11.851 23.424 1.00 73.94 87 ILE A CA 1
ATOM 675 C C . ILE A 1 87 ? -26.533 -12.566 24.529 1.00 73.94 87 ILE A C 1
ATOM 677 O O . ILE A 1 87 ? -25.939 -13.288 25.329 1.00 73.94 87 ILE A O 1
ATOM 681 N N . GLU A 1 88 ? -27.836 -12.319 24.631 1.00 67.88 88 GLU A N 1
ATOM 682 C CA . GLU A 1 88 ? -28.685 -13.136 25.493 1.00 67.88 88 GLU A CA 1
ATOM 683 C C . GLU A 1 88 ? -28.832 -14.520 2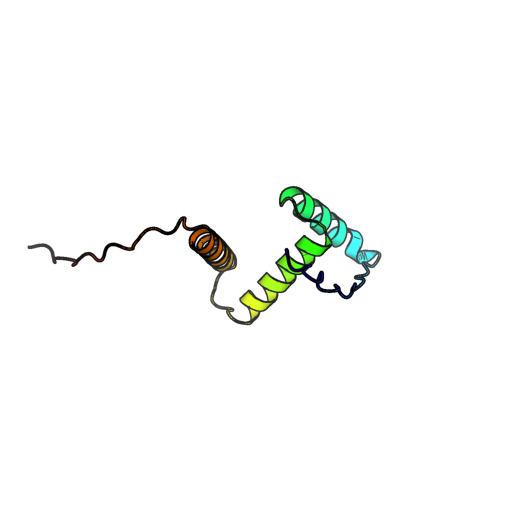4.842 1.00 67.88 88 GLU A C 1
ATOM 685 O O . GLU A 1 88 ? -29.194 -14.604 23.661 1.00 67.88 88 GLU A O 1
ATOM 690 N N . PRO A 1 89 ? -28.490 -15.614 25.546 1.00 71.00 89 PRO A N 1
ATOM 691 C CA . PRO A 1 89 ? -28.695 -16.949 25.009 1.00 71.00 89 PRO A CA 1
ATOM 692 C C . PRO A 1 89 ? -30.201 -17.194 24.811 1.00 71.00 89 PRO A C 1
ATOM 694 O O . PRO A 1 89 ? -31.004 -16.721 25.619 1.00 71.00 89 PRO A O 1
ATOM 697 N N . PRO A 1 90 ? -30.603 -17.915 23.748 1.00 71.25 90 PRO A N 1
ATOM 698 C CA . PRO A 1 90 ? -32.005 -18.253 23.536 1.00 71.25 90 PRO A CA 1
ATOM 699 C C . PRO A 1 90 ? -32.534 -19.099 24.706 1.00 71.25 90 PRO A C 1
ATOM 701 O O . PRO A 1 90 ? -31.820 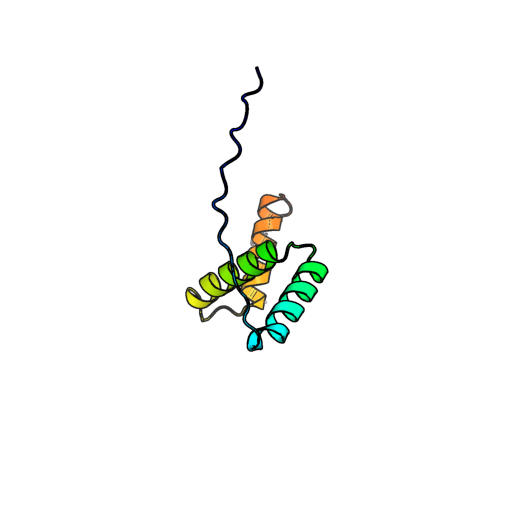-19.974 25.202 1.00 71.25 90 PRO A O 1
ATOM 704 N N . ALA A 1 91 ? -33.762 -18.785 25.137 1.00 69.00 91 ALA A N 1
ATOM 705 C CA . ALA A 1 91 ? -34.489 -19.447 26.224 1.00 69.00 91 ALA A CA 1
ATOM 706 C C . ALA A 1 91 ? -34.831 -20.915 25.926 1.00 69.00 91 ALA A C 1
ATOM 708 O O . ALA A 1 91 ? -35.062 -21.241 24.737 1.00 69.00 91 ALA A O 1
#